Protein AF-A0A970JRG7-F1 (afdb_monomer_lite)

Foldseek 3Di:
DKWKKAFCDDPRHGWIKIADPVVRWIWIQDLVVLDTHTPPPPPPDDPPVGPVPPTIDTDDPVVVVVSSD

Secondary structure (DSSP, 8-state):
-EEEEEE-SSTTTT-EEEEETTT--EEEEETTTTEEEE--S---S-STTSS-TTSEEEE-HHHHHHH--

Sequence (69 aa):
MFSYFRLKDSQYNGLIVKKDRTTRKEFYYDEKQQDWKPISIMIRYFWPESETFEMFEELSEEKVKAAIR

Radius of gyration: 11.58 Å; chains: 1; bounding box: 31×26×24 Å

pLDDT: mean 72.76, std 13.97, range [41.72, 88.06]

Structure (mmCIF, N/CA/C/O backbone):
data_AF-A0A970JRG7-F1
#
_entry.id   AF-A0A970JRG7-F1
#
loop_
_atom_site.group_PDB
_atom_site.id
_atom_site.type_symbol
_atom_site.label_atom_id
_atom_site.label_alt_id
_atom_site.label_comp_id
_atom_site.label_asym_id
_atom_site.label_entity_id
_atom_site.label_seq_id
_atom_site.pdbx_PDB_ins_code
_atom_site.Cartn_x
_atom_site.Cartn_y
_atom_site.Cartn_z
_atom_site.occupancy
_atom_site.B_iso_or_equiv
_atom_site.auth_seq_id
_atom_site.auth_comp_id
_atom_site.auth_asym_id
_atom_site.auth_atom_id
_atom_site.pdbx_PDB_model_num
ATOM 1 N N . MET A 1 1 ? 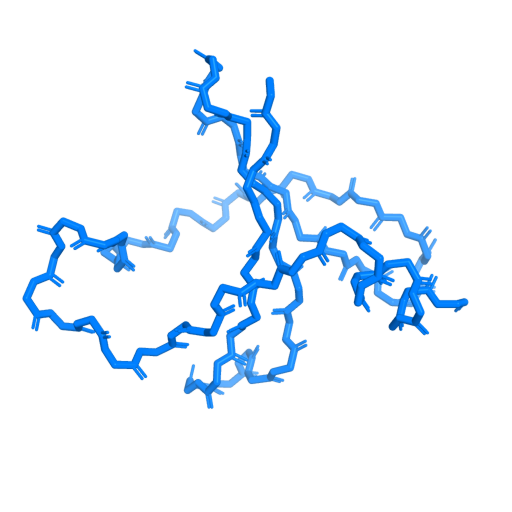5.622 9.140 8.361 1.00 78.94 1 MET A N 1
ATOM 2 C CA . MET A 1 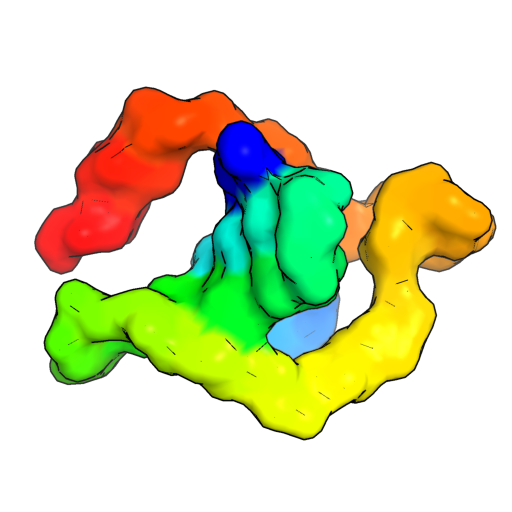1 ? 5.716 9.644 6.966 1.00 78.94 1 MET A CA 1
ATOM 3 C C . MET A 1 1 ? 5.385 8.491 6.040 1.00 78.94 1 MET A C 1
ATOM 5 O O . MET A 1 1 ? 5.937 7.414 6.247 1.00 78.94 1 MET A O 1
ATOM 9 N N . PHE A 1 2 ? 4.461 8.678 5.098 1.00 81.12 2 PHE A N 1
ATOM 10 C CA . PHE A 1 2 ? 3.951 7.586 4.265 1.00 81.12 2 PHE A CA 1
ATOM 11 C C . PHE A 1 2 ? 4.588 7.580 2.874 1.00 81.12 2 PHE A C 1
ATOM 13 O O . PHE A 1 2 ? 4.854 8.642 2.319 1.00 81.12 2 PHE A O 1
ATOM 20 N N . SER A 1 3 ? 4.802 6.387 2.325 1.00 81.31 3 SER A N 1
ATOM 21 C CA . SER A 1 3 ? 5.112 6.168 0.907 1.00 81.31 3 SER A CA 1
ATOM 22 C C . SER A 1 3 ? 3.959 5.415 0.259 1.00 81.31 3 SER A C 1
ATOM 24 O O . SER A 1 3 ? 3.390 4.524 0.892 1.00 81.31 3 SER A O 1
ATOM 26 N N . TYR A 1 4 ? 3.621 5.764 -0.979 1.00 83.06 4 TYR A N 1
ATOM 27 C CA . TYR A 1 4 ? 2.484 5.194 -1.691 1.00 83.06 4 TYR A CA 1
ATOM 28 C C . TYR A 1 4 ? 2.935 4.479 -2.954 1.00 83.06 4 TYR A C 1
ATOM 30 O O . TYR A 1 4 ? 3.815 4.954 -3.670 1.00 83.06 4 TYR A O 1
ATOM 38 N N . PHE A 1 5 ? 2.297 3.353 -3.238 1.00 81.62 5 PHE A N 1
ATOM 39 C CA . PHE A 1 5 ? 2.658 2.483 -4.341 1.00 81.62 5 PHE A CA 1
ATOM 40 C C . PHE A 1 5 ? 1.401 1.958 -5.019 1.00 81.62 5 PHE A C 1
ATOM 42 O O . PHE A 1 5 ? 0.402 1.686 -4.354 1.00 81.62 5 PHE A O 1
ATOM 49 N N . ARG A 1 6 ? 1.457 1.782 -6.336 1.00 81.31 6 ARG A N 1
ATOM 50 C CA . ARG A 1 6 ? 0.427 1.085 -7.106 1.00 81.31 6 ARG A CA 1
ATOM 51 C C . ARG A 1 6 ? 0.980 -0.227 -7.635 1.00 81.31 6 ARG A C 1
ATOM 53 O O . ARG A 1 6 ? 2.020 -0.222 -8.293 1.00 81.31 6 ARG A O 1
ATOM 60 N N . LEU A 1 7 ? 0.263 -1.317 -7.380 1.00 76.06 7 LEU A N 1
ATOM 61 C CA . LEU A 1 7 ? 0.565 -2.624 -7.957 1.00 76.06 7 LEU A CA 1
ATOM 62 C C . LEU A 1 7 ? 0.283 -2.599 -9.457 1.00 76.06 7 LEU A C 1
ATOM 64 O O . LEU A 1 7 ? -0.810 -2.212 -9.869 1.00 76.06 7 LEU A O 1
ATOM 68 N N . LYS A 1 8 ? 1.262 -3.001 -10.265 1.00 68.62 8 LYS A N 1
ATOM 69 C CA . LYS A 1 8 ? 1.146 -3.079 -11.730 1.00 68.62 8 LYS A CA 1
ATOM 70 C C . LYS A 1 8 ? 1.087 -4.499 -12.268 1.00 68.62 8 LYS A C 1
ATOM 72 O O . LYS A 1 8 ? 0.630 -4.696 -13.388 1.00 68.62 8 LYS A O 1
ATOM 77 N N . ASP A 1 9 ? 1.514 -5.469 -11.472 1.00 61.78 9 ASP A N 1
ATOM 78 C CA . ASP A 1 9 ? 1.661 -6.851 -11.904 1.00 61.78 9 ASP A CA 1
ATOM 79 C C . ASP A 1 9 ? 1.032 -7.797 -10.864 1.00 61.78 9 ASP A C 1
ATOM 81 O O . ASP A 1 9 ? 1.018 -7.470 -9.673 1.00 61.78 9 ASP A O 1
ATOM 85 N N . SER A 1 10 ? 0.488 -8.939 -11.304 1.00 64.94 10 SER A N 1
ATOM 86 C CA . SER A 1 10 ? -0.412 -9.884 -10.589 1.00 64.94 10 SER A CA 1
ATOM 87 C C . SER A 1 10 ? -1.934 -9.619 -10.646 1.00 64.94 10 SER A C 1
ATOM 89 O O . SER A 1 10 ? -2.420 -8.622 -11.177 1.00 64.94 10 SER A O 1
ATOM 91 N N . GLN A 1 11 ? -2.702 -10.531 -10.030 1.00 63.69 11 GLN A N 1
ATOM 92 C CA . GLN A 1 11 ? -4.157 -10.446 -9.809 1.00 63.69 11 GLN A CA 1
ATOM 93 C C . GLN A 1 11 ? -4.612 -9.216 -9.000 1.00 63.69 11 GLN A C 1
ATOM 95 O O . GLN A 1 11 ? -5.807 -8.949 -8.914 1.00 63.69 11 GLN A O 1
ATOM 100 N N . TYR A 1 12 ? -3.672 -8.481 -8.400 1.00 69.94 12 TYR A N 1
ATOM 101 C CA . TYR A 1 12 ? -3.926 -7.265 -7.630 1.00 69.94 12 TYR A CA 1
ATOM 102 C C . TYR A 1 12 ? -3.518 -5.984 -8.379 1.00 69.94 12 TYR A C 1
ATOM 104 O O . TYR A 1 12 ? -3.383 -4.931 -7.757 1.00 69.94 12 TYR A O 1
ATOM 112 N N . ASN A 1 13 ? -3.299 -6.054 -9.698 1.00 71.88 13 ASN A N 1
ATOM 113 C CA . ASN A 1 13 ? -3.015 -4.883 -10.528 1.00 71.88 13 ASN A CA 1
ATOM 114 C C . ASN A 1 13 ? -4.060 -3.773 -10.299 1.00 71.88 13 ASN A C 1
ATOM 116 O O . ASN A 1 13 ? -5.264 -4.018 -10.301 1.00 71.88 13 ASN A O 1
ATOM 120 N N . GLY A 1 14 ? -3.587 -2.545 -10.096 1.00 74.56 14 GLY A N 1
ATOM 121 C CA . GLY A 1 14 ? -4.406 -1.378 -9.785 1.00 74.56 14 GLY A CA 1
ATOM 122 C C . GLY A 1 14 ? -4.485 -1.048 -8.298 1.00 74.56 14 GLY A C 1
ATOM 123 O O . GLY A 1 14 ? -4.755 0.105 -7.972 1.00 74.56 14 GLY A O 1
ATOM 124 N N . LEU A 1 15 ? -4.185 -1.997 -7.406 1.00 82.62 15 LEU A N 1
ATOM 125 C CA . LEU A 1 15 ? -4.295 -1.787 -5.966 1.00 82.62 15 LEU A CA 1
ATOM 126 C C . LEU A 1 15 ? -3.314 -0.715 -5.480 1.00 82.62 15 LEU A C 1
ATOM 128 O O . LEU A 1 15 ? -2.115 -0.772 -5.772 1.00 82.62 15 LEU A O 1
ATOM 132 N N . ILE A 1 16 ? -3.823 0.231 -4.693 1.00 85.12 16 ILE A N 1
ATOM 133 C CA . ILE A 1 16 ? -3.016 1.273 -4.061 1.00 85.12 16 ILE A CA 1
ATOM 134 C C . ILE A 1 16 ? -2.659 0.837 -2.646 1.00 85.12 16 ILE A C 1
ATOM 136 O O . ILE A 1 16 ? -3.523 0.494 -1.839 1.00 85.12 16 ILE A O 1
ATOM 140 N N . VAL A 1 17 ? -1.371 0.902 -2.340 1.00 84.38 17 VAL A N 1
ATOM 141 C CA . VAL A 1 17 ? -0.782 0.558 -1.052 1.00 84.38 17 VAL A CA 1
ATOM 142 C C . VAL A 1 17 ? -0.117 1.795 -0.465 1.00 84.38 17 VAL A C 1
ATOM 144 O O . VAL A 1 17 ? 0.553 2.544 -1.172 1.00 84.38 17 VAL A O 1
ATOM 147 N N . LYS A 1 18 ? -0.261 2.003 0.843 1.00 86.12 18 LYS A N 1
ATOM 148 C CA . LYS A 1 18 ? 0.522 2.978 1.605 1.00 86.12 18 LYS A CA 1
ATOM 149 C C . LYS A 1 18 ? 1.338 2.277 2.685 1.00 86.12 18 LYS A C 1
ATOM 151 O O . LYS A 1 18 ? 0.830 1.414 3.401 1.00 86.12 18 LYS A O 1
ATOM 156 N N . LYS A 1 19 ? 2.597 2.681 2.826 1.00 83.75 19 LYS A N 1
ATOM 157 C CA . LYS A 1 19 ? 3.532 2.208 3.850 1.00 83.75 19 LYS A CA 1
ATOM 158 C C . LYS A 1 19 ? 3.857 3.325 4.815 1.00 83.75 19 LYS A C 1
ATOM 160 O O . LYS A 1 19 ? 4.309 4.387 4.395 1.00 83.75 19 LYS A O 1
ATOM 165 N N . ASP A 1 20 ? 3.719 3.067 6.105 1.00 84.31 20 ASP A N 1
ATOM 166 C CA . ASP A 1 20 ? 4.317 3.914 7.126 1.00 84.31 20 ASP A CA 1
ATOM 167 C C . ASP A 1 20 ? 5.824 3.636 7.219 1.00 84.31 20 ASP A C 1
ATOM 169 O O . ASP A 1 20 ? 6.245 2.540 7.590 1.00 84.31 20 ASP A O 1
ATOM 173 N N . ARG A 1 21 ? 6.663 4.630 6.910 1.00 79.12 21 ARG A N 1
ATOM 174 C CA . ARG A 1 21 ? 8.126 4.490 7.002 1.00 79.12 21 ARG A CA 1
ATOM 175 C C . ARG A 1 21 ? 8.627 4.353 8.442 1.00 79.12 21 ARG A C 1
ATOM 177 O O . ARG A 1 21 ? 9.722 3.838 8.640 1.00 79.12 21 ARG A O 1
ATOM 184 N N . THR A 1 22 ? 7.851 4.795 9.432 1.00 82.19 22 THR A N 1
ATOM 185 C CA . THR A 1 22 ? 8.235 4.766 10.849 1.00 82.19 22 THR A CA 1
ATOM 186 C C . THR A 1 22 ? 7.900 3.421 11.482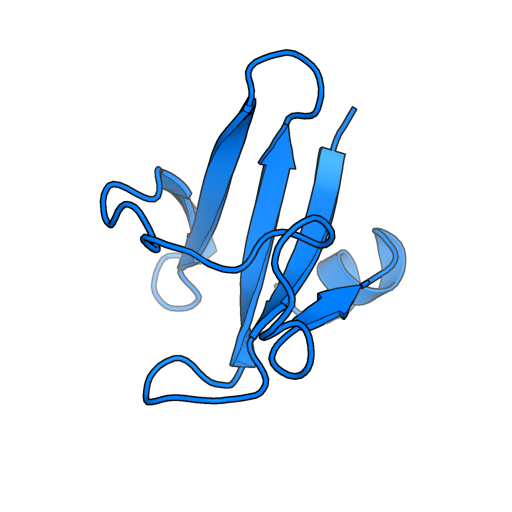 1.00 82.19 22 THR A C 1
ATOM 188 O O . THR A 1 22 ? 8.754 2.799 12.104 1.00 82.19 22 THR A O 1
ATOM 191 N N . THR A 1 23 ? 6.666 2.946 11.301 1.00 83.44 23 THR A N 1
ATOM 192 C CA . THR A 1 23 ? 6.192 1.698 11.927 1.00 83.44 23 THR A CA 1
ATOM 193 C C . THR A 1 23 ? 6.312 0.475 11.021 1.00 83.44 23 THR A C 1
ATOM 195 O O . THR A 1 23 ? 6.050 -0.639 11.467 1.00 83.44 23 THR A O 1
ATOM 198 N N . ARG A 1 24 ? 6.686 0.675 9.749 1.00 78.12 24 ARG A N 1
ATOM 199 C CA . ARG A 1 24 ? 6.679 -0.337 8.678 1.00 78.12 24 ARG A CA 1
ATOM 200 C C . ARG A 1 24 ? 5.308 -0.972 8.429 1.00 78.12 24 ARG A C 1
ATOM 202 O O . ARG A 1 24 ? 5.234 -1.960 7.710 1.00 78.12 24 ARG A O 1
ATOM 209 N N . LYS A 1 25 ? 4.230 -0.412 8.987 1.00 82.25 25 LYS A N 1
ATOM 210 C CA . LYS A 1 25 ? 2.867 -0.893 8.753 1.00 82.25 25 LYS A CA 1
ATOM 211 C C . LYS A 1 25 ? 2.425 -0.583 7.328 1.00 82.25 25 LYS A C 1
ATOM 213 O O . LYS A 1 25 ? 2.723 0.485 6.790 1.00 82.25 25 LYS A O 1
ATOM 218 N N . GLU A 1 26 ? 1.676 -1.510 6.758 1.00 81.88 26 GLU A N 1
ATOM 219 C CA . GLU A 1 26 ? 1.217 -1.480 5.376 1.00 81.88 26 GLU A CA 1
ATOM 220 C C . GLU A 1 26 ? -0.311 -1.504 5.337 1.00 81.88 26 GLU A C 1
ATOM 222 O O . GLU A 1 26 ? -0.961 -2.230 6.096 1.00 81.88 26 GLU A O 1
ATOM 227 N N . PHE A 1 27 ? -0.886 -0.707 4.442 1.00 86.31 27 PHE A N 1
ATOM 228 C CA . PHE A 1 27 ? -2.328 -0.622 4.243 1.00 86.31 27 PHE A CA 1
ATOM 229 C C . PHE A 1 27 ? -2.642 -0.578 2.753 1.00 86.31 27 PHE A C 1
ATOM 231 O O . PHE A 1 27 ? -1.907 0.059 2.001 1.00 86.31 27 PHE A O 1
ATOM 238 N N . TYR A 1 28 ? -3.743 -1.193 2.334 1.00 86.31 28 TYR A N 1
ATOM 239 C CA . TYR A 1 28 ? -4.274 -1.060 0.980 1.00 86.31 28 TYR A CA 1
ATOM 240 C C . TYR A 1 28 ? -5.552 -0.236 1.010 1.00 86.31 28 TYR A C 1
ATOM 242 O O . TYR A 1 28 ? -6.242 -0.185 2.032 1.00 86.31 28 TYR A O 1
ATOM 250 N N . TYR A 1 29 ? -5.856 0.418 -0.101 1.00 86.81 29 TYR A N 1
ATOM 251 C CA . TYR A 1 29 ? -7.126 1.101 -0.266 1.00 86.81 29 TYR A CA 1
ATOM 252 C C . TYR A 1 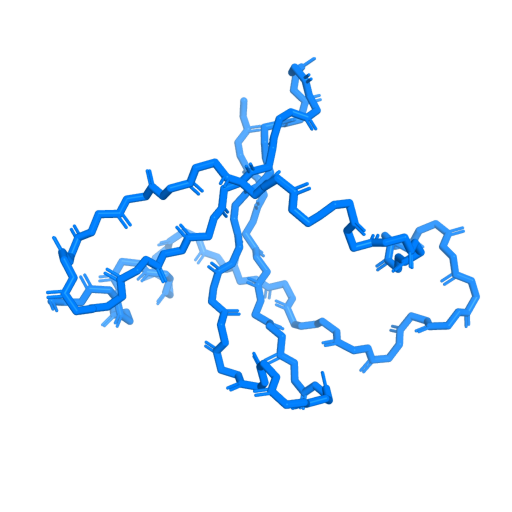29 ? -8.188 0.115 -0.764 1.00 86.81 29 TYR A C 1
ATOM 254 O O . TYR A 1 29 ? -8.049 -0.459 -1.844 1.00 86.81 29 TYR A O 1
ATOM 262 N N . ASP A 1 30 ? -9.227 -0.111 0.040 1.00 84.62 30 ASP A N 1
ATOM 263 C CA . ASP A 1 30 ? -10.401 -0.893 -0.342 1.00 84.62 30 ASP A CA 1
ATOM 264 C C . ASP A 1 30 ? -11.406 0.035 -1.028 1.00 84.62 30 ASP A C 1
ATOM 266 O O . ASP A 1 30 ? -12.167 0.738 -0.363 1.00 84.62 30 ASP A O 1
ATOM 270 N N . GLU A 1 31 ? -11.419 0.031 -2.362 1.00 82.12 31 GLU A N 1
ATOM 271 C CA . GLU A 1 31 ? -12.318 0.877 -3.161 1.00 82.12 31 GLU A CA 1
ATOM 272 C C . GLU A 1 31 ? -13.802 0.618 -2.870 1.00 82.12 31 GLU A C 1
ATOM 274 O O . GLU A 1 31 ? -14.616 1.532 -2.965 1.00 82.12 31 GLU A O 1
ATOM 279 N N . LYS A 1 32 ? -14.182 -0.606 -2.475 1.00 83.56 32 LYS A N 1
ATOM 280 C CA . LYS A 1 32 ? -15.590 -0.937 -2.202 1.00 83.56 32 LYS A CA 1
ATOM 281 C C . LYS A 1 32 ? -16.083 -0.315 -0.904 1.00 83.56 32 LYS A C 1
ATOM 283 O O . LYS A 1 32 ? -17.272 -0.049 -0.773 1.00 83.56 32 LYS A O 1
ATOM 288 N N . GLN A 1 33 ? -15.187 -0.156 0.065 1.00 85.00 33 GLN A N 1
ATOM 289 C CA . GLN A 1 33 ? -15.504 0.417 1.375 1.00 85.00 33 GLN A CA 1
ATOM 290 C C . GLN A 1 33 ? -14.999 1.854 1.525 1.00 85.00 33 GLN A C 1
ATOM 292 O O . GLN A 1 33 ? -15.247 2.470 2.556 1.00 85.00 33 GLN A O 1
ATOM 297 N N . GLN A 1 34 ? -14.311 2.368 0.502 1.00 84.81 34 GLN A N 1
ATOM 298 C CA . GLN A 1 34 ? -13.632 3.660 0.486 1.00 84.81 34 GLN A CA 1
ATOM 299 C C . GLN A 1 34 ? -12.737 3.888 1.718 1.00 84.81 34 GLN A C 1
ATOM 301 O O . GLN A 1 34 ? -12.623 5.006 2.220 1.00 84.81 34 GLN A O 1
ATOM 306 N N . ASP A 1 35 ? -12.082 2.828 2.206 1.00 88.06 35 ASP A N 1
ATOM 307 C CA . ASP A 1 35 ? -11.310 2.858 3.452 1.00 88.06 35 ASP A CA 1
ATOM 308 C C . ASP A 1 35 ? -9.948 2.160 3.328 1.00 88.06 35 ASP A C 1
ATOM 310 O O . ASP A 1 35 ? -9.727 1.276 2.497 1.00 88.06 35 ASP A O 1
ATOM 314 N N . TRP A 1 36 ? -9.007 2.569 4.178 1.00 87.00 36 TRP A N 1
ATOM 315 C CA . TRP A 1 36 ? -7.673 1.989 4.252 1.00 87.00 36 TRP A CA 1
ATOM 316 C C . TRP A 1 36 ? -7.642 0.812 5.211 1.00 87.00 36 TRP A C 1
ATOM 318 O O . TRP A 1 36 ? -7.727 0.978 6.428 1.00 87.00 36 TRP A O 1
ATOM 328 N N . LYS A 1 37 ? -7.392 -0.378 4.675 1.00 84.88 37 LYS A N 1
ATOM 329 C CA . LYS A 1 37 ? -7.357 -1.603 5.466 1.00 84.88 37 LYS A CA 1
ATOM 330 C C . LYS A 1 37 ? -5.942 -2.108 5.686 1.00 84.88 37 LYS A C 1
ATOM 332 O O . LYS A 1 37 ? -5.108 -1.995 4.784 1.00 84.88 37 LYS A O 1
ATOM 337 N N . PRO A 1 38 ? -5.649 -2.673 6.871 1.00 83.50 38 PRO A N 1
ATOM 338 C CA . PRO A 1 38 ? -4.351 -3.267 7.129 1.00 83.50 38 PRO A CA 1
ATOM 339 C C . PRO A 1 38 ? -4.116 -4.417 6.152 1.00 83.50 38 PRO A C 1
ATOM 341 O O . PRO A 1 38 ? -4.975 -5.276 5.945 1.00 83.50 38 PRO A O 1
ATOM 344 N N . ILE A 1 39 ? -2.931 -4.433 5.557 1.00 73.38 39 ILE A N 1
ATOM 345 C CA . ILE A 1 39 ? -2.491 -5.544 4.728 1.00 73.38 39 ILE A CA 1
ATOM 346 C C . ILE A 1 39 ? -2.055 -6.665 5.683 1.00 73.38 39 ILE A C 1
ATOM 348 O O . ILE A 1 39 ? -1.011 -6.592 6.322 1.00 73.38 39 ILE A O 1
ATOM 352 N N . SER A 1 40 ? -2.898 -7.690 5.845 1.00 58.56 40 SER A N 1
ATOM 353 C CA . SER A 1 40 ? -2.542 -8.928 6.571 1.00 58.56 40 SER A CA 1
ATOM 354 C C . SER A 1 40 ? -1.873 -9.958 5.663 1.00 58.56 40 SER A C 1
ATOM 356 O O . SER A 1 40 ? -1.260 -10.915 6.135 1.00 58.56 40 SER A O 1
ATOM 358 N N . ILE A 1 41 ? -1.992 -9.757 4.350 1.00 54.28 41 ILE A N 1
ATOM 359 C CA . ILE A 1 41 ? -1.217 -10.479 3.355 1.00 54.28 41 ILE A CA 1
ATOM 360 C C . ILE A 1 41 ? 0.170 -9.887 3.457 1.00 54.28 41 ILE A C 1
ATOM 362 O O . ILE A 1 41 ? 0.432 -8.840 2.891 1.00 54.28 41 ILE A O 1
ATOM 366 N N . MET A 1 42 ? 1.058 -10.536 4.196 1.00 48.00 42 MET A N 1
ATOM 367 C CA . MET A 1 42 ? 2.479 -10.326 3.988 1.00 48.00 42 MET A CA 1
ATOM 368 C C . MET A 1 42 ? 2.684 -10.555 2.484 1.00 48.00 42 MET A C 1
ATOM 370 O O . MET A 1 42 ? 2.669 -11.709 2.049 1.00 48.00 42 MET A O 1
ATOM 374 N N . ILE A 1 43 ? 2.740 -9.480 1.682 1.00 51.28 43 ILE A N 1
ATOM 375 C CA . ILE A 1 43 ? 3.169 -9.522 0.286 1.00 51.28 43 ILE A CA 1
ATOM 376 C C . ILE A 1 43 ? 4.640 -9.875 0.433 1.00 51.28 43 ILE A C 1
ATOM 378 O O . ILE A 1 43 ? 5.516 -9.026 0.591 1.00 51.28 43 ILE A O 1
ATOM 382 N N . ARG A 1 44 ? 4.861 -11.172 0.655 1.00 41.72 44 ARG A N 1
ATOM 383 C CA . ARG A 1 44 ? 6.152 -11.774 0.884 1.00 41.72 44 ARG A CA 1
ATOM 384 C C . ARG A 1 44 ? 6.916 -11.419 -0.369 1.00 41.72 44 ARG A C 1
ATOM 386 O O . ARG A 1 44 ? 6.541 -11.901 -1.434 1.00 41.72 44 ARG A O 1
ATOM 393 N N . TYR A 1 45 ? 7.949 -10.597 -0.184 1.00 44.66 45 TYR A N 1
ATOM 394 C CA . TYR A 1 45 ? 8.818 -10.081 -1.240 1.00 44.66 45 TYR A CA 1
ATOM 395 C C . TYR A 1 45 ? 8.044 -9.037 -2.068 1.00 44.66 45 TYR A C 1
ATOM 397 O O . TYR A 1 45 ? 6.905 -9.268 -2.423 1.00 44.66 45 TYR A O 1
ATOM 405 N N . PHE A 1 46 ? 8.423 -7.759 -2.075 1.00 49.88 46 PHE A N 1
ATOM 406 C CA . PHE A 1 46 ? 8.851 -7.039 -3.294 1.00 49.88 46 PHE A CA 1
ATOM 407 C C . PHE A 1 46 ? 8.999 -5.534 -2.976 1.00 49.88 46 PHE A C 1
ATOM 409 O O . PHE A 1 46 ? 8.552 -4.654 -3.709 1.00 49.88 46 PHE A O 1
ATOM 416 N N . TRP A 1 47 ? 9.579 -5.211 -1.820 1.00 52.84 47 TRP A N 1
ATOM 417 C CA . TRP A 1 47 ? 10.028 -3.844 -1.547 1.00 52.84 47 TRP A CA 1
ATOM 418 C C . TRP A 1 47 ? 11.138 -3.433 -2.544 1.00 52.84 47 TRP A C 1
ATOM 420 O O . TRP A 1 47 ? 11.789 -4.325 -3.082 1.00 52.84 47 TRP A O 1
ATOM 430 N N . PRO A 1 48 ? 11.428 -2.125 -2.728 1.00 49.03 48 PRO A N 1
ATOM 431 C CA . PRO A 1 48 ? 12.571 -1.588 -3.508 1.00 49.03 48 PRO A CA 1
ATOM 432 C C . PRO A 1 48 ? 13.933 -2.225 -3.289 1.00 49.03 48 PRO A C 1
ATOM 434 O O . PRO A 1 48 ? 14.849 -2.047 -4.079 1.00 49.03 48 PRO A O 1
ATOM 437 N N . GLU A 1 49 ? 14.052 -2.968 -2.205 1.00 52.34 49 GLU A N 1
ATOM 438 C CA . GLU A 1 49 ? 15.248 -3.645 -1.745 1.00 52.34 49 GLU A CA 1
ATOM 439 C C . GLU A 1 49 ? 15.364 -5.083 -2.307 1.00 52.34 49 GLU A C 1
ATOM 441 O O . GLU A 1 49 ? 16.340 -5.767 -2.023 1.00 52.34 49 GLU A O 1
ATOM 446 N N . SER A 1 50 ? 14.379 -5.574 -3.072 1.00 51.00 50 SER A N 1
ATOM 447 C CA . SER A 1 50 ? 14.297 -6.946 -3.599 1.00 51.00 50 SER A CA 1
ATOM 448 C C . SER A 1 50 ? 14.477 -6.951 -5.121 1.00 51.00 50 SER A C 1
ATOM 450 O O . SER A 1 50 ? 13.752 -6.243 -5.800 1.00 51.00 50 SER A O 1
ATOM 452 N N . GLU A 1 51 ? 15.393 -7.767 -5.665 1.00 44.81 51 GLU A N 1
ATOM 453 C CA . GLU A 1 51 ? 15.798 -7.805 -7.098 1.00 44.81 51 GLU A CA 1
ATOM 454 C C . GLU A 1 51 ? 14.663 -8.001 -8.126 1.00 44.81 51 GLU A C 1
ATOM 456 O O . GLU A 1 51 ? 14.831 -7.771 -9.316 1.00 44.81 51 GLU A O 1
ATOM 461 N N . THR A 1 52 ? 13.480 -8.384 -7.672 1.00 49.31 52 THR A N 1
ATOM 462 C CA . THR A 1 52 ? 12.242 -8.607 -8.435 1.00 49.31 52 THR A CA 1
ATOM 463 C C . THR A 1 52 ? 11.400 -7.326 -8.627 1.00 49.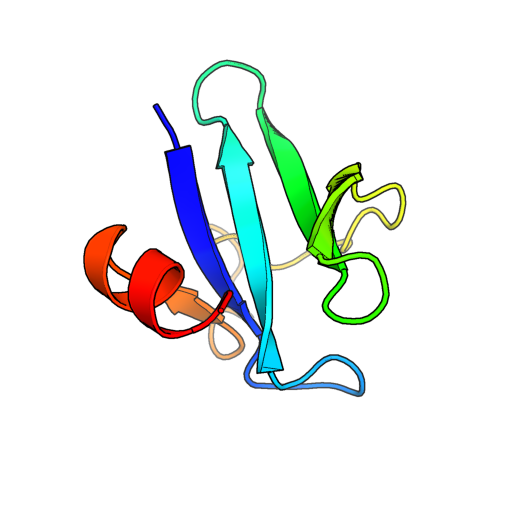31 52 THR A C 1
ATOM 465 O O . THR A 1 52 ? 10.174 -7.363 -8.712 1.00 49.31 52 THR A O 1
ATOM 468 N N . PHE A 1 53 ? 12.062 -6.168 -8.656 1.00 49.34 53 PHE A N 1
ATOM 469 C CA . PHE A 1 53 ? 11.498 -4.829 -8.452 1.00 49.34 53 PHE A CA 1
ATOM 470 C C . PHE A 1 53 ? 10.756 -4.197 -9.652 1.00 49.34 53 PHE A C 1
ATOM 472 O O . PHE A 1 53 ? 10.793 -2.984 -9.834 1.00 49.34 53 PHE A O 1
ATOM 479 N N . GLU A 1 54 ? 10.056 -4.976 -10.478 1.00 50.88 54 GLU A N 1
ATOM 480 C CA . GLU A 1 54 ? 9.329 -4.438 -11.649 1.00 50.88 54 GLU A CA 1
ATOM 481 C C . GLU A 1 54 ? 7.815 -4.251 -11.423 1.00 50.88 54 GLU A C 1
ATOM 483 O O . GLU A 1 54 ? 7.088 -3.835 -12.322 1.00 50.88 54 GLU A O 1
ATOM 488 N N . MET A 1 55 ? 7.309 -4.503 -10.209 1.00 57.75 55 MET A N 1
ATOM 489 C CA . MET A 1 55 ? 5.860 -4.634 -9.973 1.00 57.75 55 MET A CA 1
ATOM 490 C C . MET A 1 55 ? 5.148 -3.391 -9.403 1.00 57.75 55 MET A C 1
ATOM 492 O O . MET A 1 55 ? 3.920 -3.408 -9.276 1.00 57.75 55 MET A O 1
ATOM 496 N N . PHE A 1 56 ? 5.868 -2.321 -9.041 1.00 62.62 56 PHE A N 1
ATOM 497 C CA . PHE A 1 56 ? 5.302 -1.173 -8.316 1.00 62.62 56 PHE A CA 1
ATOM 498 C C . PHE A 1 56 ? 5.625 0.158 -9.001 1.00 62.62 56 PHE A C 1
ATOM 500 O O . PHE A 1 56 ? 6.772 0.439 -9.331 1.00 62.62 56 PHE A O 1
ATOM 507 N N . GLU A 1 57 ? 4.620 1.022 -9.154 1.00 71.50 57 GLU A N 1
ATOM 508 C CA . GLU A 1 57 ? 4.834 2.445 -9.445 1.00 71.50 57 GLU A CA 1
ATOM 509 C C . GLU A 1 57 ? 4.735 3.246 -8.149 1.00 71.50 57 GLU A C 1
ATOM 511 O O . GLU A 1 57 ? 3.710 3.190 -7.465 1.00 71.50 57 GLU A O 1
ATOM 516 N N . GLU A 1 58 ? 5.784 3.998 -7.816 1.00 76.38 58 GLU A N 1
ATOM 517 C CA . GLU A 1 58 ? 5.724 4.977 -6.732 1.00 76.38 58 GLU A CA 1
ATOM 518 C C . GLU A 1 58 ? 4.806 6.137 -7.136 1.00 76.38 58 GLU A C 1
ATOM 520 O O . GLU A 1 58 ? 4.929 6.716 -8.219 1.00 76.38 58 GLU A O 1
ATOM 525 N N . LEU A 1 59 ? 3.865 6.475 -6.256 1.00 79.62 59 LEU A N 1
ATOM 526 C CA . LEU A 1 59 ? 2.907 7.550 -6.480 1.00 79.62 59 LEU A CA 1
ATOM 527 C C . LEU A 1 59 ? 3.148 8.701 -5.505 1.00 79.62 59 LEU A C 1
ATOM 529 O O . LEU A 1 59 ? 3.406 8.494 -4.319 1.00 79.62 59 LEU A O 1
ATOM 533 N N . SER A 1 60 ? 2.980 9.930 -5.995 1.00 85.00 60 SER A N 1
ATOM 534 C CA . SER A 1 60 ? 2.867 11.095 -5.120 1.00 85.00 60 SER A CA 1
ATOM 535 C C . SER A 1 60 ? 1.534 11.074 -4.369 1.00 85.00 60 SER A C 1
ATOM 537 O O . SER A 1 60 ? 0.534 10.528 -4.843 1.00 85.00 60 SER A O 1
ATOM 539 N N . GLU A 1 61 ? 1.497 11.720 -3.205 1.00 82.38 61 GLU A N 1
ATOM 540 C CA . GLU A 1 61 ? 0.282 11.813 -2.388 1.00 82.38 61 GLU A CA 1
ATOM 541 C C . GLU A 1 61 ? -0.893 12.449 -3.155 1.00 82.38 61 GLU A C 1
ATOM 543 O O . GLU A 1 61 ? -2.038 12.021 -3.017 1.00 82.38 61 GLU A O 1
ATOM 548 N N . GLU A 1 62 ? -0.615 13.431 -4.014 1.00 84.56 62 GLU A N 1
ATOM 549 C CA . GLU A 1 62 ? -1.623 14.084 -4.857 1.00 84.56 62 GLU A CA 1
ATOM 550 C C . GLU A 1 62 ? -2.261 13.116 -5.861 1.00 84.56 62 GLU A C 1
ATOM 552 O O . GLU A 1 62 ? -3.484 13.095 -6.006 1.00 84.56 62 GLU A O 1
ATOM 557 N N . LYS A 1 63 ? -1.453 12.263 -6.511 1.00 83.19 63 LYS A N 1
ATOM 558 C CA . LYS A 1 63 ? -1.957 11.238 -7.438 1.00 83.19 63 LYS A CA 1
ATOM 559 C C . LYS A 1 63 ? -2.846 10.226 -6.724 1.00 83.19 63 LYS A C 1
ATOM 561 O O . LYS A 1 63 ? -3.861 9.814 -7.275 1.00 83.19 63 LYS A O 1
ATOM 566 N N . VAL A 1 64 ? -2.483 9.850 -5.498 1.00 83.25 64 VAL A N 1
ATOM 567 C CA . VAL A 1 64 ? -3.301 8.943 -4.685 1.00 83.25 64 VAL A CA 1
ATOM 568 C C . VAL A 1 64 ? -4.644 9.584 -4.368 1.00 83.25 64 VAL A C 1
ATOM 570 O O . VAL A 1 64 ? -5.664 8.964 -4.636 1.00 83.25 64 VAL A O 1
ATOM 573 N N . LYS A 1 65 ? -4.664 10.836 -3.887 1.00 82.25 65 LYS A N 1
ATOM 574 C CA . LYS A 1 65 ? -5.908 11.574 -3.589 1.00 82.25 65 LYS A CA 1
ATOM 575 C C . LYS A 1 65 ? -6.845 11.676 -4.794 1.00 82.25 65 LYS A C 1
ATOM 577 O O . LYS A 1 65 ? -8.056 11.620 -4.619 1.00 82.25 65 LYS A O 1
ATOM 582 N N . ALA A 1 66 ? -6.299 11.811 -6.002 1.00 82.44 66 ALA A N 1
ATOM 583 C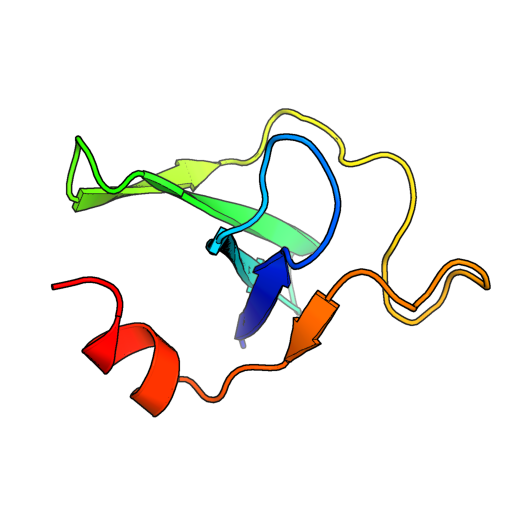 CA . ALA A 1 66 ? -7.094 11.821 -7.227 1.00 82.44 66 ALA A CA 1
ATOM 584 C C . ALA A 1 66 ? -7.690 10.444 -7.581 1.00 82.44 66 ALA A C 1
ATOM 586 O O . ALA A 1 66 ? -8.750 10.390 -8.202 1.00 82.44 66 ALA A O 1
ATOM 587 N N . ALA A 1 67 ? -7.020 9.353 -7.203 1.00 76.75 67 ALA A N 1
ATOM 588 C CA . ALA A 1 67 ? -7.425 7.987 -7.528 1.00 76.75 67 ALA A CA 1
ATOM 589 C C . ALA A 1 67 ? -8.453 7.393 -6.545 1.00 76.75 67 ALA A C 1
ATOM 591 O O . ALA A 1 67 ? -9.272 6.583 -6.959 1.00 76.75 67 ALA A O 1
ATOM 592 N N . ILE A 1 68 ? -8.441 7.801 -5.272 1.00 78.56 68 ILE A N 1
ATOM 593 C CA . ILE A 1 68 ? -9.255 7.200 -4.193 1.00 78.56 68 ILE A CA 1
ATOM 594 C C . ILE A 1 68 ? -10.609 7.904 -3.946 1.00 78.56 68 ILE A C 1
ATOM 596 O O . ILE A 1 68 ? -10.998 8.119 -2.800 1.00 78.56 68 ILE A O 1
ATOM 600 N N . ARG A 1 69 ? -11.293 8.337 -5.010 1.00 57.88 69 ARG A N 1
ATOM 601 C CA . ARG A 1 69 ? -12.492 9.195 -4.925 1.00 57.88 69 ARG A CA 1
ATOM 602 C C . ARG A 1 69 ? -13.743 8.513 -4.366 1.00 57.88 69 ARG A C 1
ATOM 604 O O . ARG A 1 69 ? -14.003 7.341 -4.709 1.00 57.88 69 ARG A O 1
#